Protein AF-A0A7J4J7S4-F1 (afdb_monomer_lite)

Sequence (146 aa):
MGLTRNLQYEAELFAASSRLQSVATGLNAIIVGQQIDVGEQEHFEWAGSLMGQMDWHSDHYHQKEHPELGVIATRLRPNFYGTLCRLRIPFNTTFSEGLYETLKSRGEKVKLGTEELIQAHQVVQSLATDTLTKLRYAHGRAQFIL

Radius of gyration: 15.45 Å; chains: 1; bounding box: 42×29×44 Å

Foldseek 3Di:
DPPVVVVVVLVVLLVLLVLLVLLLVQLVCVLVVHHRDPVNLVSLLVVLLLLLCLLPPEPSVPVVVDVVSNVVSVVLNVVLVVQCVVLVPDPDNQLSVQSSCCSNNSNPDRSDDSVSSVSSSSSSNSSSVVSVVVSVVVVVVVVVVD

pLDDT: mean 83.86, std 13.96, range [37.91, 96.94]

Secondary structure (DSSP, 8-state):
-HHHHHHHHHHHHHHHHHHHHHHHHHHHHHHTTPPPPHHHHHHHHHHHHHHHHH-TTSTTTT--S-GGGHHHHHHHHHHHHHHHHHHT----HHHHHHHHHHHHTTTSS--S-HHHHHHHHHHHHHHHHHHHHHHHHHHHHHHT--

Structure (mmCIF, N/CA/C/O backbone):
data_AF-A0A7J4J7S4-F1
#
_entry.id   AF-A0A7J4J7S4-F1
#
loop_
_atom_site.group_PDB
_atom_site.id
_atom_site.type_symbol
_atom_site.label_atom_id
_atom_site.label_alt_id
_atom_site.label_comp_id
_atom_site.label_asym_id
_atom_site.label_entity_id
_atom_site.label_seq_id
_atom_site.pdbx_PDB_ins_code
_atom_site.Cartn_x
_atom_site.Cartn_y
_atom_site.Cartn_z
_atom_site.occupancy
_atom_site.B_iso_or_equiv
_atom_site.auth_seq_id
_atom_site.auth_comp_id
_atom_site.auth_asym_id
_atom_site.auth_atom_id
_atom_site.pdbx_PDB_model_num
ATOM 1 N N . MET A 1 1 ? 15.715 -2.599 -29.442 1.00 46.59 1 MET A N 1
ATOM 2 C CA . MET A 1 1 ? 14.727 -3.202 -28.512 1.00 46.59 1 MET A CA 1
ATOM 3 C C . MET A 1 1 ? 15.021 -2.977 -27.017 1.00 46.59 1 MET A C 1
ATOM 5 O O . MET A 1 1 ? 14.132 -3.239 -26.219 1.00 46.59 1 MET A O 1
ATOM 9 N N . GLY A 1 2 ? 16.207 -2.499 -26.601 1.00 50.38 2 GLY A N 1
ATOM 10 C CA . GLY A 1 2 ? 16.527 -2.290 -25.173 1.00 50.38 2 GLY A CA 1
ATOM 11 C C . GLY A 1 2 ? 15.981 -0.996 -24.543 1.00 50.38 2 GLY A C 1
ATOM 12 O O . GLY A 1 2 ? 15.572 -1.012 -23.390 1.00 50.38 2 GLY A O 1
ATOM 13 N N . LEU A 1 3 ? 15.912 0.105 -25.300 1.00 52.97 3 LEU A N 1
ATOM 14 C CA . LEU A 1 3 ? 15.502 1.425 -24.786 1.00 52.97 3 LEU A CA 1
ATOM 15 C C . LEU A 1 3 ? 13.997 1.529 -24.484 1.00 52.97 3 LEU A C 1
ATOM 17 O O . LEU A 1 3 ? 13.611 2.062 -23.450 1.00 52.97 3 LEU A O 1
ATOM 21 N N . THR A 1 4 ? 13.142 0.964 -25.340 1.00 56.97 4 THR A N 1
ATOM 22 C CA . THR A 1 4 ? 11.679 0.986 -25.159 1.00 56.97 4 THR A CA 1
ATOM 23 C C . THR A 1 4 ? 11.224 0.186 -23.940 1.00 56.97 4 THR A C 1
ATOM 25 O O . THR A 1 4 ? 10.341 0.633 -23.215 1.00 56.97 4 THR A O 1
ATOM 28 N N . ARG A 1 5 ? 11.869 -0.955 -23.658 1.00 59.84 5 ARG A N 1
ATOM 29 C CA . ARG A 1 5 ? 11.601 -1.747 -22.444 1.00 59.84 5 ARG A CA 1
ATOM 30 C C . ARG A 1 5 ? 12.023 -1.026 -21.164 1.00 59.84 5 ARG A C 1
ATOM 32 O O . ARG A 1 5 ? 11.395 -1.238 -20.135 1.00 59.84 5 ARG A O 1
ATOM 39 N N . ASN A 1 6 ? 13.059 -0.187 -21.224 1.00 67.56 6 ASN A N 1
ATOM 40 C CA . ASN A 1 6 ? 13.509 0.578 -20.063 1.00 67.56 6 ASN A CA 1
ATOM 41 C C . ASN A 1 6 ? 12.553 1.744 -19.755 1.00 67.56 6 ASN A C 1
ATOM 43 O O . ASN A 1 6 ? 12.147 1.911 -18.614 1.00 67.56 6 ASN A O 1
ATOM 47 N N . LEU A 1 7 ? 12.098 2.471 -20.782 1.00 72.88 7 LEU A N 1
ATOM 48 C CA . LEU A 1 7 ? 11.129 3.566 -20.623 1.00 72.88 7 LEU A CA 1
ATOM 49 C C . LEU A 1 7 ? 9.763 3.088 -20.118 1.00 72.88 7 LEU A C 1
ATOM 51 O O . LEU A 1 7 ? 9.185 3.701 -19.224 1.00 72.88 7 LEU A O 1
ATOM 55 N N . GLN A 1 8 ? 9.251 1.982 -20.664 1.00 78.62 8 GLN A N 1
ATOM 56 C CA . GLN A 1 8 ? 7.987 1.402 -20.206 1.00 78.62 8 GLN A CA 1
ATOM 57 C C . GLN A 1 8 ? 8.072 0.977 -18.736 1.00 78.62 8 GLN A C 1
ATOM 59 O O . GLN A 1 8 ? 7.167 1.239 -17.950 1.00 78.62 8 GLN A O 1
ATOM 64 N N . TYR A 1 9 ? 9.202 0.393 -18.349 1.00 75.38 9 TYR A N 1
ATOM 65 C CA . TYR A 1 9 ? 9.462 0.006 -16.972 1.00 75.38 9 TYR A CA 1
ATOM 66 C C . TYR A 1 9 ? 9.562 1.206 -16.016 1.00 75.38 9 TYR A C 1
ATOM 68 O O . TYR A 1 9 ? 9.019 1.173 -14.910 1.00 75.38 9 TYR A O 1
ATOM 76 N N . GLU A 1 10 ? 10.247 2.271 -16.428 1.00 81.25 10 GLU A N 1
ATOM 77 C CA . GLU A 1 10 ? 10.344 3.491 -15.628 1.00 81.25 10 GLU A CA 1
ATOM 78 C C . GLU A 1 10 ? 8.966 4.130 -15.416 1.00 81.25 10 GLU A C 1
ATOM 80 O O . GLU A 1 10 ? 8.634 4.529 -14.297 1.00 81.25 10 GLU A O 1
ATOM 85 N N . ALA A 1 11 ? 8.132 4.138 -16.460 1.00 84.38 11 ALA A N 1
ATOM 86 C CA . ALA A 1 11 ? 6.751 4.598 -16.379 1.00 84.38 11 ALA A CA 1
ATOM 87 C C . ALA A 1 11 ? 5.906 3.748 -15.413 1.00 84.38 11 ALA A C 1
ATOM 89 O O . ALA A 1 11 ? 5.150 4.302 -14.617 1.00 84.38 11 ALA A O 1
ATOM 90 N N . GLU A 1 12 ? 6.061 2.420 -15.426 1.00 86.62 12 GLU A N 1
ATOM 91 C CA . GLU A 1 12 ? 5.349 1.509 -14.518 1.00 86.62 12 GLU A CA 1
ATOM 92 C C . GLU A 1 12 ? 5.721 1.735 -13.049 1.00 86.62 12 GLU A C 1
ATOM 94 O O . GLU A 1 12 ? 4.840 1.815 -12.193 1.00 86.62 12 GLU A O 1
ATOM 99 N N . LEU A 1 13 ? 7.013 1.876 -12.734 1.00 86.12 13 LEU A N 1
ATOM 100 C CA . LEU A 1 13 ? 7.442 2.183 -11.367 1.00 86.12 13 LEU A CA 1
ATOM 101 C C . LEU A 1 13 ? 6.991 3.576 -10.922 1.00 86.12 13 LEU A C 1
ATOM 103 O O . LEU A 1 13 ? 6.675 3.766 -9.746 1.00 86.12 13 LEU A O 1
ATOM 107 N N . PHE A 1 14 ? 6.970 4.548 -11.837 1.00 89.25 14 PHE A N 1
ATOM 108 C CA . PHE A 1 14 ? 6.522 5.898 -11.519 1.00 89.25 14 PHE A CA 1
ATOM 109 C C . PHE A 1 14 ? 5.032 5.875 -11.186 1.00 89.25 14 PHE A C 1
ATOM 111 O O . PHE A 1 14 ? 4.639 6.335 -10.116 1.00 89.25 14 PHE A O 1
ATOM 118 N N . ALA A 1 15 ? 4.229 5.228 -12.035 1.00 91.06 15 ALA A N 1
ATOM 119 C CA . ALA A 1 15 ? 2.808 5.020 -11.795 1.00 91.06 15 ALA A CA 1
ATOM 120 C C . ALA A 1 15 ? 2.553 4.263 -10.482 1.00 91.06 15 ALA A C 1
ATOM 122 O O . ALA A 1 15 ? 1.691 4.667 -9.703 1.00 91.06 15 ALA A O 1
ATOM 123 N N . ALA A 1 16 ? 3.326 3.210 -10.195 1.00 91.81 16 ALA A N 1
ATOM 124 C CA . ALA A 1 16 ? 3.2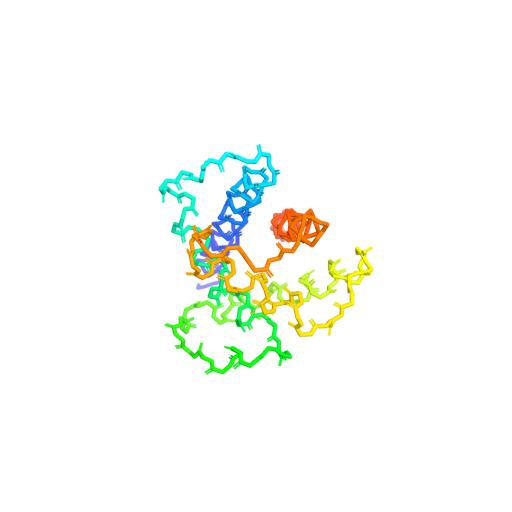25 2.471 -8.939 1.00 91.81 16 ALA A CA 1
ATOM 125 C C . ALA A 1 16 ? 3.511 3.366 -7.727 1.00 91.81 16 ALA A C 1
ATOM 127 O O . ALA A 1 16 ? 2.761 3.335 -6.754 1.00 91.81 16 ALA A O 1
ATOM 128 N N . SER A 1 17 ? 4.551 4.201 -7.788 1.00 93.81 17 SER A N 1
ATOM 129 C CA . SER A 1 17 ? 4.834 5.154 -6.716 1.00 93.81 17 SER A CA 1
ATOM 130 C C . SER A 1 17 ? 3.715 6.181 -6.540 1.00 93.81 17 SER A C 1
ATOM 132 O O . SER A 1 17 ? 3.274 6.397 -5.414 1.00 93.81 17 SER A O 1
ATOM 134 N N . SER A 1 18 ? 3.205 6.770 -7.626 1.00 94.50 18 SER A N 1
ATOM 135 C CA . SER A 1 18 ? 2.104 7.739 -7.556 1.00 94.50 18 SER A CA 1
ATOM 136 C C . SER A 1 18 ? 0.845 7.134 -6.933 1.00 94.50 18 SER A C 1
ATOM 138 O O . SER A 1 18 ? 0.226 7.763 -6.075 1.00 94.50 18 SER A O 1
ATOM 140 N N . ARG A 1 19 ? 0.496 5.894 -7.301 1.00 95.25 19 ARG A N 1
ATOM 141 C CA . ARG A 1 19 ? -0.631 5.167 -6.697 1.00 95.25 19 ARG A CA 1
ATOM 142 C C . ARG A 1 19 ? -0.399 4.907 -5.214 1.00 95.25 19 ARG A C 1
ATOM 144 O O . ARG A 1 19 ? -1.262 5.229 -4.410 1.00 95.25 19 ARG A O 1
ATOM 151 N N . LEU A 1 20 ? 0.776 4.402 -4.831 1.00 95.88 20 LEU A N 1
ATOM 152 C CA . LEU A 1 20 ? 1.120 4.183 -3.420 1.00 95.88 20 LEU A CA 1
ATOM 153 C C . LEU A 1 20 ? 1.101 5.490 -2.614 1.00 95.88 20 LEU A C 1
ATOM 155 O O . LEU A 1 20 ? 0.641 5.498 -1.478 1.00 95.88 20 LEU A O 1
ATOM 159 N N . GLN A 1 21 ? 1.536 6.609 -3.196 1.00 96.00 21 GLN A N 1
ATOM 160 C CA . GLN A 1 21 ? 1.465 7.916 -2.545 1.00 96.00 21 GLN A CA 1
ATOM 161 C C . GLN A 1 21 ? 0.014 8.356 -2.312 1.00 96.00 21 GLN A C 1
ATOM 163 O O . GLN A 1 21 ? -0.299 8.864 -1.239 1.00 96.00 21 GLN A O 1
ATOM 168 N N . SER A 1 22 ? -0.871 8.125 -3.285 1.00 96.06 22 SER A N 1
ATOM 169 C CA . SER A 1 22 ? -2.311 8.362 -3.135 1.00 96.06 22 SER A CA 1
ATOM 170 C C . SER A 1 22 ? -2.927 7.460 -2.060 1.00 96.06 22 SER A C 1
ATOM 172 O O . SER A 1 22 ? -3.692 7.943 -1.233 1.00 96.06 22 SER A O 1
ATOM 174 N N . VAL A 1 23 ? -2.522 6.188 -1.978 1.00 96.94 23 VAL A N 1
ATOM 175 C CA . VAL A 1 23 ? -2.954 5.295 -0.889 1.00 96.94 23 VAL A CA 1
ATOM 176 C C . VAL A 1 23 ? -2.469 5.788 0.471 1.00 96.94 23 VAL A C 1
ATOM 178 O O . VAL A 1 23 ? -3.233 5.777 1.431 1.00 96.94 23 VAL A O 1
ATOM 181 N N . ALA A 1 24 ? -1.226 6.263 0.576 1.00 96.75 24 ALA A N 1
ATOM 182 C CA . ALA A 1 24 ? -0.725 6.843 1.818 1.00 96.75 24 ALA A CA 1
ATOM 183 C C . ALA A 1 24 ? -1.564 8.059 2.253 1.00 96.75 24 ALA A C 1
ATOM 185 O O . ALA A 1 24 ? -1.873 8.181 3.439 1.00 96.75 24 ALA A O 1
ATOM 186 N N . THR A 1 25 ? -1.972 8.918 1.312 1.00 95.81 25 THR A N 1
ATOM 187 C CA . THR A 1 25 ? -2.889 10.038 1.580 1.00 95.81 25 THR A CA 1
ATOM 188 C C . THR A 1 25 ? -4.238 9.548 2.103 1.00 95.81 25 THR A C 1
ATOM 190 O O . THR A 1 25 ? -4.656 9.992 3.172 1.00 95.81 25 THR A O 1
ATOM 193 N N . GLY A 1 26 ? -4.869 8.579 1.434 1.00 96.00 26 GLY A N 1
ATOM 194 C CA . GLY A 1 26 ? -6.145 8.023 1.892 1.00 96.00 26 GLY A CA 1
ATOM 195 C C . GLY A 1 26 ? -6.038 7.307 3.245 1.00 96.00 26 GLY A C 1
ATOM 196 O O . GLY A 1 26 ? -6.922 7.442 4.084 1.00 96.00 26 GLY A O 1
ATOM 197 N N . LEU A 1 27 ? -4.930 6.610 3.534 1.00 96.19 27 LEU A N 1
ATOM 198 C CA . LEU A 1 27 ? -4.704 5.998 4.854 1.00 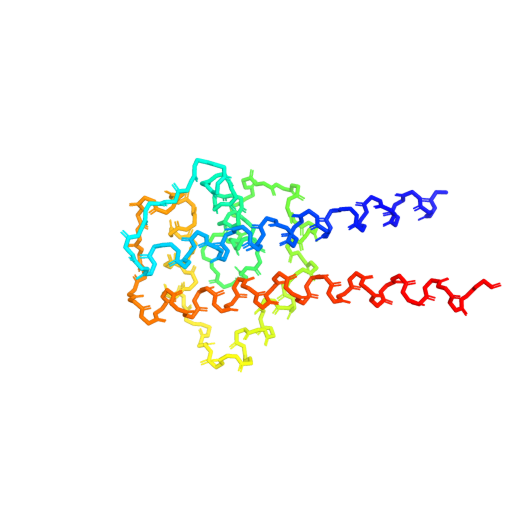96.19 27 LEU A CA 1
ATOM 199 C C . LEU A 1 27 ? -4.615 7.074 5.939 1.00 96.19 27 LEU A C 1
ATOM 201 O O . LEU A 1 27 ? -5.181 6.911 7.017 1.00 96.19 27 LEU A O 1
ATOM 205 N N . ASN A 1 28 ? -3.956 8.197 5.645 1.00 96.38 28 ASN A N 1
ATOM 206 C CA . ASN A 1 28 ? -3.931 9.339 6.551 1.00 96.38 28 ASN A CA 1
ATOM 207 C C . ASN A 1 28 ? -5.328 9.948 6.745 1.00 96.38 28 ASN A C 1
ATOM 209 O O . ASN A 1 28 ? -5.668 10.294 7.873 1.00 96.38 28 ASN A O 1
ATOM 213 N N . ALA A 1 29 ? -6.151 10.019 5.692 1.00 95.25 29 ALA A N 1
ATOM 214 C CA . ALA A 1 29 ? -7.546 10.451 5.794 1.00 95.25 29 ALA A CA 1
ATOM 215 C C . ALA A 1 29 ? -8.343 9.556 6.761 1.00 95.25 29 ALA A C 1
ATOM 217 O O . ALA A 1 29 ? -8.978 10.077 7.678 1.00 95.25 29 ALA A O 1
ATOM 218 N N . ILE A 1 30 ? -8.223 8.225 6.648 1.00 94.88 30 ILE A N 1
ATOM 219 C CA . ILE A 1 30 ? -8.844 7.275 7.592 1.00 94.88 30 ILE A CA 1
ATOM 220 C C . ILE A 1 30 ? -8.380 7.548 9.030 1.00 94.88 30 ILE A C 1
ATOM 222 O O . ILE A 1 30 ? -9.211 7.625 9.933 1.00 94.88 30 ILE A O 1
ATOM 226 N N . ILE A 1 31 ? -7.068 7.719 9.251 1.00 95.62 31 ILE A N 1
ATOM 227 C CA . ILE A 1 31 ? -6.489 7.963 10.587 1.00 95.62 31 ILE A CA 1
ATOM 228 C C . ILE A 1 31 ? -7.112 9.199 11.247 1.00 95.62 31 ILE A C 1
ATOM 230 O O . ILE A 1 31 ? -7.387 9.181 12.447 1.00 95.62 31 ILE A O 1
ATOM 234 N N . VAL A 1 32 ? -7.360 10.262 10.476 1.00 95.69 32 VAL A N 1
ATOM 235 C CA . VAL A 1 32 ? -7.956 11.509 10.986 1.00 95.69 32 VAL A CA 1
ATOM 236 C C . VAL A 1 32 ? -9.491 11.532 10.924 1.00 95.69 32 VAL A C 1
ATOM 238 O O . VAL A 1 32 ? -10.096 12.571 11.188 1.00 95.69 32 VAL A O 1
ATOM 241 N N . GLY A 1 33 ? -10.136 10.408 10.594 1.00 93.00 33 GLY A N 1
ATOM 242 C CA . GLY A 1 33 ? -11.596 10.275 10.558 1.00 93.00 33 GLY A CA 1
ATOM 243 C C . GLY A 1 33 ? -12.272 10.920 9.343 1.00 93.00 33 GLY A C 1
ATOM 244 O O . GLY A 1 33 ? -13.455 11.254 9.404 1.00 93.00 33 GLY A O 1
ATOM 245 N N . GLN A 1 34 ? -11.534 11.123 8.253 1.00 93.81 34 GLN A N 1
ATOM 246 C CA . GLN A 1 34 ? -12.047 11.639 6.985 1.00 93.81 34 GLN A CA 1
ATOM 247 C C . GLN A 1 34 ? -12.429 10.505 6.029 1.00 93.81 34 GLN A C 1
ATOM 249 O O . GLN A 1 34 ? -11.931 9.384 6.121 1.00 93.81 34 GLN A O 1
ATOM 254 N N . GLN A 1 35 ? -13.326 10.816 5.092 1.00 89.00 35 GLN A N 1
ATOM 255 C CA . GLN A 1 35 ? -13.639 9.914 3.989 1.00 89.00 35 GLN A CA 1
ATOM 256 C C . GLN A 1 35 ? -12.542 9.963 2.926 1.00 89.00 35 GLN A C 1
ATOM 258 O O . GLN A 1 35 ? -11.946 11.008 2.674 1.00 89.00 35 GLN A O 1
ATOM 263 N N . ILE A 1 36 ? -12.317 8.809 2.313 1.00 89.88 36 ILE A N 1
ATOM 264 C CA . ILE A 1 36 ? -11.388 8.611 1.204 1.00 89.88 36 ILE A CA 1
ATOM 265 C C . ILE A 1 36 ? -12.075 9.061 -0.086 1.00 89.88 36 ILE A C 1
ATOM 267 O O . ILE A 1 36 ? -13.269 8.797 -0.267 1.00 89.88 36 ILE A O 1
ATOM 271 N N . ASP A 1 37 ? -11.338 9.713 -0.982 1.00 86.88 37 ASP A N 1
ATOM 272 C CA . ASP A 1 37 ? -11.880 10.106 -2.283 1.00 86.88 37 ASP A CA 1
ATOM 273 C C . ASP A 1 37 ? -12.111 8.889 -3.200 1.00 86.88 37 ASP A C 1
ATOM 275 O O . ASP A 1 37 ? -11.419 7.874 -3.113 1.00 86.88 37 ASP A O 1
ATOM 279 N N . VAL A 1 38 ? -13.063 8.989 -4.132 1.00 85.88 38 VAL A N 1
ATOM 280 C CA . VAL A 1 38 ? -13.388 7.896 -5.068 1.00 85.88 38 VAL A CA 1
ATOM 281 C C . VAL A 1 38 ? -12.171 7.505 -5.915 1.00 85.88 38 VAL A C 1
ATOM 283 O O . VAL A 1 38 ? -11.949 6.319 -6.155 1.00 85.88 38 VAL A O 1
ATOM 286 N N . GLY A 1 39 ? -11.335 8.469 -6.321 1.00 81.81 39 GLY A N 1
ATOM 287 C CA . GLY A 1 39 ? -10.100 8.166 -7.050 1.00 81.81 39 GLY A CA 1
ATOM 288 C C . GLY A 1 39 ? -9.065 7.416 -6.202 1.00 81.81 39 GLY A C 1
ATOM 289 O O . GLY A 1 39 ? -8.304 6.597 -6.715 1.00 81.81 39 GLY A O 1
ATOM 290 N N . GLU A 1 40 ? -9.051 7.644 -4.889 1.00 88.50 40 GLU A N 1
ATOM 291 C CA . GLU A 1 40 ? -8.167 6.941 -3.957 1.00 88.50 40 GLU A CA 1
ATOM 292 C C . GLU A 1 40 ? -8.648 5.507 -3.697 1.00 88.50 40 GLU A C 1
ATOM 294 O O . GLU A 1 40 ? -7.821 4.610 -3.539 1.00 88.50 40 GLU A O 1
ATOM 299 N N . GLN A 1 41 ? -9.959 5.252 -3.731 1.00 92.75 41 GLN A N 1
ATOM 300 C CA . GLN A 1 41 ? -10.533 3.911 -3.555 1.00 92.75 41 GLN A CA 1
ATOM 301 C C . GLN A 1 41 ? -10.017 2.899 -4.588 1.00 92.75 41 GLN A C 1
ATOM 303 O O . GLN A 1 41 ? -9.679 1.766 -4.236 1.00 92.75 41 GLN A O 1
ATOM 308 N N . GLU A 1 42 ? -9.896 3.300 -5.854 1.00 93.38 42 GLU A N 1
ATOM 309 C CA . GLU A 1 42 ? -9.320 2.441 -6.900 1.00 93.38 42 GLU A CA 1
ATOM 310 C C . GLU A 1 42 ? -7.834 2.155 -6.643 1.00 93.38 42 GLU A C 1
ATOM 312 O O . GLU A 1 42 ? -7.353 1.035 -6.840 1.00 93.38 42 GLU A O 1
ATOM 317 N N . HIS A 1 43 ? -7.093 3.153 -6.153 1.00 95.12 43 HIS A N 1
ATOM 318 C CA . HIS A 1 43 ? -5.694 2.977 -5.772 1.00 95.12 43 HIS A CA 1
ATOM 319 C C . HIS A 1 43 ? -5.538 2.058 -4.557 1.00 95.12 43 HIS A C 1
ATOM 321 O O . HIS A 1 43 ? -4.576 1.289 -4.509 1.00 95.12 43 HIS A O 1
ATOM 327 N N . PHE A 1 44 ? -6.481 2.098 -3.615 1.00 95.88 44 PHE A N 1
ATOM 328 C CA . PHE A 1 44 ? -6.545 1.187 -2.475 1.00 95.88 44 PHE A CA 1
ATOM 329 C C . PHE A 1 44 ? -6.713 -0.257 -2.935 1.00 95.88 44 PHE A C 1
ATOM 331 O O . PHE A 1 44 ? -5.879 -1.097 -2.602 1.00 95.88 44 PHE A O 1
ATOM 338 N N . GLU A 1 45 ? -7.727 -0.541 -3.754 1.00 94.38 45 GLU A N 1
ATOM 339 C CA . GLU A 1 45 ? -7.958 -1.899 -4.253 1.00 94.38 45 GLU A CA 1
ATOM 340 C C . GLU A 1 45 ? -6.740 -2.420 -5.025 1.00 94.38 45 GLU A C 1
ATOM 342 O O . GLU A 1 45 ? -6.269 -3.536 -4.786 1.00 94.38 45 GLU A O 1
ATOM 347 N N . TRP A 1 46 ? -6.169 -1.576 -5.892 1.00 93.88 46 TRP A N 1
ATOM 348 C CA . TRP A 1 46 ? -4.941 -1.889 -6.617 1.00 93.88 46 TRP A CA 1
ATOM 349 C C . TRP A 1 46 ? -3.767 -2.195 -5.675 1.00 93.88 46 TRP A C 1
ATOM 351 O O . TRP A 1 46 ? -3.040 -3.168 -5.892 1.00 93.88 46 TRP A O 1
ATOM 361 N N . ALA A 1 47 ? -3.573 -1.396 -4.621 1.00 94.19 47 ALA A N 1
ATOM 362 C CA . ALA A 1 47 ? -2.500 -1.607 -3.654 1.00 94.19 47 ALA A CA 1
ATOM 363 C C . ALA A 1 47 ? -2.720 -2.876 -2.825 1.00 94.19 47 ALA A C 1
ATOM 365 O O . ALA A 1 47 ? -1.753 -3.589 -2.569 1.00 94.19 47 ALA A O 1
ATOM 366 N N . GLY A 1 48 ? -3.966 -3.206 -2.479 1.00 93.12 48 GLY A N 1
ATOM 367 C CA . GLY A 1 48 ? -4.317 -4.473 -1.836 1.00 93.12 48 GLY A CA 1
ATOM 368 C C . GLY A 1 48 ? -3.928 -5.666 -2.709 1.00 93.12 48 GLY A C 1
ATOM 369 O O . GLY A 1 48 ? -3.201 -6.553 -2.261 1.00 93.12 48 GLY A O 1
ATOM 370 N N . SER A 1 49 ? -4.295 -5.638 -3.995 1.00 92.25 49 SER A N 1
ATOM 371 C CA . SER A 1 49 ? -3.879 -6.652 -4.976 1.00 92.25 49 SER A CA 1
ATOM 372 C C . SER A 1 49 ? -2.355 -6.756 -5.109 1.00 92.25 49 SER A C 1
ATOM 374 O O . SER A 1 49 ? -1.805 -7.858 -5.175 1.00 92.25 49 SER A O 1
ATOM 376 N N . LEU A 1 50 ? -1.651 -5.619 -5.133 1.00 92.00 50 LEU A N 1
ATOM 377 C CA . LEU A 1 50 ? -0.190 -5.590 -5.182 1.00 92.00 50 LEU A CA 1
ATOM 378 C C . LEU A 1 50 ? 0.427 -6.197 -3.913 1.00 92.00 50 LEU A C 1
ATOM 380 O O . LEU A 1 50 ? 1.374 -6.976 -4.013 1.00 92.00 50 LEU A O 1
ATOM 384 N N . MET A 1 51 ? -0.094 -5.856 -2.731 1.00 89.69 51 MET A N 1
ATOM 385 C CA . MET A 1 51 ? 0.397 -6.355 -1.444 1.00 89.69 51 MET A CA 1
ATOM 386 C C . MET A 1 51 ? 0.213 -7.856 -1.301 1.00 89.69 51 MET A C 1
ATOM 388 O O . MET A 1 51 ? 1.180 -8.524 -0.939 1.00 89.69 51 MET A O 1
ATOM 392 N N . GLY A 1 52 ? -0.949 -8.389 -1.694 1.00 88.19 52 GLY A N 1
ATOM 393 C CA . GLY A 1 52 ? -1.176 -9.835 -1.731 1.00 88.19 52 GLY A CA 1
ATOM 394 C C . GLY A 1 52 ? -0.096 -10.561 -2.538 1.00 88.19 52 GLY A C 1
ATOM 395 O O . GLY A 1 52 ? 0.414 -11.584 -2.108 1.00 88.19 52 GLY A O 1
ATOM 396 N N . GLN A 1 53 ? 0.366 -9.986 -3.655 1.00 88.31 53 GLN A N 1
ATOM 397 C CA . GLN A 1 53 ? 1.441 -10.577 -4.469 1.00 88.31 53 GLN A CA 1
ATOM 398 C C . GLN A 1 53 ? 2.868 -10.290 -3.971 1.00 88.31 53 GLN A C 1
ATOM 400 O O . GLN A 1 53 ? 3.821 -10.989 -4.345 1.00 88.31 53 GLN A O 1
ATOM 405 N N . MET A 1 54 ? 3.067 -9.236 -3.181 1.00 88.75 54 MET A N 1
ATOM 406 C CA . MET A 1 54 ? 4.371 -8.932 -2.591 1.00 88.75 54 MET A CA 1
ATOM 407 C C . MET A 1 54 ? 4.646 -9.809 -1.376 1.00 88.75 54 MET A C 1
ATOM 409 O O . MET A 1 54 ? 5.771 -10.303 -1.265 1.00 88.75 54 MET A O 1
ATOM 413 N N . ASP A 1 55 ? 3.649 -10.010 -0.511 1.00 86.06 55 ASP A N 1
ATOM 414 C CA . ASP A 1 55 ? 3.809 -10.754 0.731 1.00 86.06 55 ASP A CA 1
ATOM 415 C C . ASP A 1 55 ? 3.697 -12.267 0.516 1.00 86.06 55 ASP A C 1
ATOM 417 O O . ASP A 1 55 ? 2.608 -12.838 0.475 1.00 86.06 55 ASP A O 1
ATOM 421 N N . TRP A 1 56 ? 4.857 -12.919 0.424 1.00 78.50 56 TRP A N 1
ATOM 422 C CA . TRP A 1 56 ? 5.006 -14.369 0.296 1.00 78.50 56 TRP A CA 1
ATOM 423 C C . TRP A 1 56 ? 4.445 -15.174 1.459 1.00 78.50 56 TRP A C 1
ATOM 425 O O . TRP A 1 56 ? 4.212 -16.370 1.294 1.00 78.50 56 TRP A O 1
ATOM 435 N N . HIS A 1 57 ? 4.278 -14.545 2.619 1.00 75.94 57 HIS A N 1
ATOM 436 C CA . HIS A 1 57 ? 3.758 -15.203 3.809 1.00 75.94 57 HIS A CA 1
ATOM 437 C C . HIS A 1 57 ? 2.246 -15.043 3.951 1.00 75.94 57 HIS A C 1
ATOM 439 O O . HIS A 1 57 ? 1.669 -15.657 4.842 1.00 75.94 57 HIS A O 1
ATOM 445 N N . SER A 1 58 ? 1.612 -14.249 3.084 1.00 74.12 58 SER A N 1
ATOM 446 C CA . SER A 1 58 ? 0.162 -14.102 3.089 1.00 74.12 58 SER A CA 1
ATOM 447 C C . SER A 1 58 ? -0.516 -15.282 2.393 1.00 74.12 58 SER A C 1
ATOM 449 O O . SER A 1 58 ? -0.056 -15.762 1.350 1.00 74.12 58 SER A O 1
ATOM 451 N N . ASP A 1 59 ? -1.687 -15.666 2.898 1.00 77.00 59 ASP A N 1
ATOM 452 C CA . ASP A 1 59 ? -2.581 -16.625 2.234 1.00 77.00 59 ASP A CA 1
ATOM 453 C C . ASP A 1 59 ? -3.064 -16.123 0.854 1.00 77.00 59 ASP A C 1
ATOM 455 O O . ASP A 1 59 ? -3.565 -16.885 0.021 1.00 77.00 59 ASP A O 1
ATOM 459 N N . HIS A 1 60 ? -2.863 -14.833 0.572 1.00 77.56 60 HIS A N 1
ATOM 460 C CA . HIS A 1 60 ? -3.261 -14.159 -0.659 1.00 77.56 60 HIS A CA 1
ATOM 461 C C . HIS A 1 60 ? -2.205 -14.234 -1.774 1.00 77.56 60 HIS A C 1
ATOM 463 O O . HIS A 1 60 ? -2.525 -13.943 -2.927 1.00 77.56 60 HIS A O 1
ATOM 469 N N . TYR A 1 61 ? -0.976 -14.690 -1.498 1.00 65.94 61 TYR A N 1
ATOM 470 C CA . TYR A 1 61 ? 0.115 -14.720 -2.487 1.00 65.94 61 TYR A CA 1
ATOM 471 C C . TYR A 1 61 ? -0.197 -15.522 -3.755 1.00 65.94 61 TYR A C 1
ATOM 473 O O . TYR A 1 61 ? 0.247 -15.186 -4.857 1.00 65.94 61 TYR A O 1
ATOM 481 N N . HIS A 1 62 ? -0.987 -16.585 -3.624 1.00 66.25 62 HIS A N 1
ATOM 482 C CA . HIS A 1 62 ? -1.344 -17.456 -4.743 1.00 66.25 62 HIS A CA 1
ATOM 483 C C . HIS A 1 62 ? -2.603 -17.013 -5.496 1.00 66.25 62 HIS A C 1
ATOM 485 O O . HIS A 1 62 ? -2.943 -17.616 -6.520 1.00 66.25 62 HIS A O 1
ATOM 491 N N . GLN A 1 63 ? -3.274 -15.954 -5.035 1.00 65.50 63 GLN A N 1
ATOM 492 C CA . GLN A 1 63 ? -4.447 -15.390 -5.689 1.00 65.50 63 GLN A CA 1
ATOM 493 C C . GLN A 1 63 ? -3.968 -14.597 -6.913 1.00 65.50 63 GLN A C 1
ATOM 495 O O . GLN A 1 63 ? -3.647 -13.413 -6.851 1.00 65.50 63 GLN A O 1
ATOM 500 N N . LYS A 1 64 ? -3.848 -15.283 -8.057 1.00 61.53 64 LYS A N 1
ATOM 501 C CA . LYS A 1 64 ? -3.434 -14.712 -9.355 1.00 61.53 64 LYS A CA 1
ATOM 502 C C . LYS A 1 64 ? -4.502 -13.781 -9.958 1.00 61.53 64 LYS A C 1
ATOM 504 O O . LYS A 1 64 ? -4.737 -13.837 -11.160 1.00 61.53 64 LYS A O 1
ATOM 509 N N . GLU A 1 65 ? -5.168 -12.960 -9.150 1.00 65.44 65 GLU A N 1
ATOM 510 C CA . GLU A 1 65 ? -6.244 -12.067 -9.603 1.00 65.44 65 GLU A CA 1
ATOM 511 C C . GLU A 1 65 ? -5.738 -11.027 -10.609 1.00 65.44 65 GLU A C 1
ATOM 513 O O . GLU A 1 65 ? -6.468 -10.642 -11.515 1.00 65.44 65 GLU A O 1
ATOM 518 N N . HIS A 1 66 ? -4.465 -10.637 -10.493 1.00 72.38 66 HIS A N 1
ATOM 519 C CA . HIS A 1 66 ? -3.842 -9.607 -11.321 1.00 72.38 66 HIS A CA 1
ATOM 520 C C . HIS A 1 66 ? -2.439 -10.027 -11.785 1.00 72.38 66 HIS A C 1
ATOM 522 O O . HIS A 1 66 ? -1.440 -9.534 -11.249 1.00 72.38 66 HIS A O 1
ATOM 528 N N . PRO A 1 67 ? -2.310 -10.976 -12.730 1.00 71.38 67 PRO A N 1
ATOM 529 C CA . PRO A 1 67 ? -1.009 -11.474 -13.185 1.00 71.38 67 PRO A CA 1
ATOM 530 C C . PRO A 1 67 ? -0.082 -10.365 -13.714 1.00 71.38 67 PRO A C 1
ATOM 532 O O . PRO A 1 67 ? 1.140 -10.491 -13.626 1.00 71.38 67 PRO A O 1
ATOM 535 N N . GLU A 1 68 ? -0.644 -9.257 -14.200 1.00 79.31 68 GLU A N 1
ATOM 536 C CA . GLU A 1 68 ? 0.072 -8.054 -14.622 1.00 79.31 68 GLU A CA 1
ATOM 537 C C . GLU A 1 68 ? 0.864 -7.381 -13.489 1.00 79.31 68 GLU A C 1
ATOM 539 O O . GLU A 1 68 ? 1.906 -6.776 -13.741 1.00 79.31 68 GLU A O 1
ATOM 544 N N . LEU A 1 69 ? 0.437 -7.532 -12.229 1.00 84.75 69 LEU A N 1
ATOM 545 C CA . LEU A 1 69 ? 1.149 -6.970 -11.078 1.00 84.75 69 LEU A CA 1
ATOM 546 C C . LEU A 1 69 ? 2.365 -7.801 -10.675 1.00 84.75 69 LEU A C 1
ATOM 548 O O . LEU A 1 69 ? 3.233 -7.281 -9.977 1.00 84.75 69 LEU A O 1
ATOM 552 N N . GLY A 1 70 ? 2.495 -9.044 -11.148 1.00 83.94 70 GLY A N 1
ATOM 553 C CA . GLY A 1 70 ? 3.545 -9.962 -10.699 1.00 83.94 70 GLY A CA 1
ATOM 554 C C . GLY A 1 70 ? 4.962 -9.434 -10.941 1.00 83.94 70 GLY A C 1
ATOM 555 O O . GLY A 1 70 ? 5.860 -9.625 -10.111 1.00 83.94 70 GLY A O 1
ATOM 556 N N . VAL A 1 71 ? 5.167 -8.708 -12.047 1.00 83.31 71 VAL A N 1
ATOM 557 C CA . VAL A 1 71 ? 6.456 -8.074 -12.368 1.00 83.31 71 VAL A CA 1
ATOM 558 C C . VAL A 1 71 ? 6.763 -6.932 -11.399 1.00 83.31 71 VAL A C 1
ATOM 560 O O . VAL A 1 71 ? 7.877 -6.861 -10.875 1.00 83.31 71 VAL A O 1
ATOM 563 N N . ILE A 1 72 ? 5.787 -6.062 -11.128 1.00 86.06 72 ILE A N 1
ATOM 564 C CA . ILE A 1 72 ? 5.942 -4.931 -10.202 1.00 86.06 72 ILE A CA 1
ATOM 565 C C . ILE A 1 72 ? 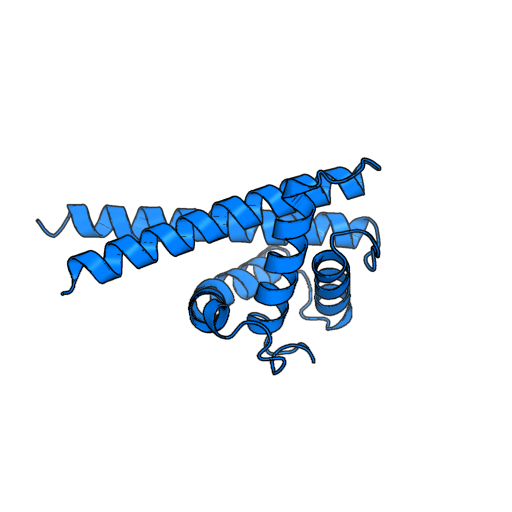6.127 -5.454 -8.771 1.00 86.06 72 ILE A C 1
ATOM 567 O O . ILE A 1 72 ? 7.091 -5.076 -8.103 1.00 86.06 72 ILE A O 1
ATOM 571 N N . ALA A 1 73 ? 5.289 -6.397 -8.334 1.00 88.88 73 ALA A N 1
ATOM 572 C CA . ALA A 1 73 ? 5.353 -7.027 -7.019 1.00 88.88 73 ALA A CA 1
ATOM 573 C C . ALA A 1 73 ? 6.731 -7.645 -6.755 1.00 88.88 73 ALA A C 1
ATOM 575 O O . ALA A 1 73 ? 7.357 -7.362 -5.737 1.00 88.88 73 ALA A O 1
ATOM 576 N N . THR A 1 74 ? 7.270 -8.411 -7.708 1.00 86.38 74 THR A N 1
ATOM 577 C CA . THR A 1 74 ? 8.600 -9.033 -7.574 1.00 86.38 74 THR A CA 1
ATOM 578 C C . THR A 1 74 ? 9.713 -8.002 -7.363 1.00 86.38 74 THR A C 1
ATOM 580 O O . THR A 1 74 ? 10.663 -8.252 -6.622 1.00 86.38 74 THR A O 1
ATOM 583 N N . ARG A 1 75 ? 9.604 -6.823 -7.981 1.00 84.00 75 ARG A N 1
ATOM 584 C CA . ARG A 1 75 ? 10.624 -5.764 -7.896 1.00 84.00 75 ARG A CA 1
ATOM 585 C C . ARG A 1 75 ? 10.498 -4.897 -6.648 1.00 84.00 75 ARG A C 1
ATOM 587 O O . ARG A 1 75 ? 11.510 -4.393 -6.145 1.00 84.00 75 ARG A O 1
ATOM 594 N N . LEU A 1 76 ? 9.271 -4.701 -6.174 1.00 88.88 76 LEU A N 1
ATOM 595 C CA . LEU A 1 76 ? 8.977 -3.918 -4.979 1.00 88.88 76 LEU A CA 1
ATOM 596 C C . LEU A 1 76 ? 9.112 -4.739 -3.695 1.00 88.88 76 LEU A C 1
ATOM 598 O O . LEU A 1 76 ? 9.455 -4.170 -2.663 1.00 88.88 76 LEU A O 1
ATOM 602 N N . ARG A 1 77 ? 8.977 -6.068 -3.767 1.00 90.31 77 ARG A N 1
ATOM 603 C CA . ARG A 1 77 ? 9.076 -6.984 -2.622 1.00 90.31 77 ARG A CA 1
ATOM 604 C C . ARG A 1 77 ? 10.305 -6.756 -1.724 1.00 90.31 77 ARG A C 1
ATOM 606 O O . ARG A 1 77 ? 10.115 -6.648 -0.515 1.00 90.31 77 ARG A O 1
ATOM 613 N N . PRO A 1 78 ? 11.545 -6.602 -2.236 1.00 89.12 78 PRO A N 1
ATOM 614 C CA . PRO A 1 78 ? 12.688 -6.322 -1.365 1.00 89.12 78 PRO A CA 1
ATOM 615 C C . PRO A 1 78 ? 12.562 -4.996 -0.601 1.00 89.12 78 PRO A C 1
ATOM 617 O O . PRO A 1 78 ? 13.001 -4.908 0.541 1.00 89.12 78 PRO A O 1
ATOM 620 N N . ASN A 1 79 ? 11.945 -3.973 -1.208 1.00 89.50 79 ASN A N 1
ATOM 621 C CA . ASN A 1 79 ? 11.695 -2.700 -0.527 1.00 89.50 79 ASN A CA 1
ATOM 622 C C . ASN A 1 79 ? 10.589 -2.849 0.512 1.00 89.50 79 ASN A C 1
ATOM 624 O O . ASN A 1 79 ? 10.710 -2.290 1.591 1.00 89.50 79 ASN A O 1
ATOM 628 N N . PHE A 1 80 ? 9.541 -3.613 0.208 1.00 90.12 80 PHE A N 1
ATOM 629 C CA . PHE A 1 80 ? 8.462 -3.888 1.148 1.00 90.12 80 PHE A CA 1
ATOM 630 C C . PHE A 1 80 ? 8.999 -4.537 2.434 1.00 90.12 80 PHE A C 1
ATOM 632 O O . PHE A 1 80 ? 8.881 -3.950 3.508 1.00 90.12 80 PHE A O 1
ATOM 639 N N . TYR A 1 81 ? 9.711 -5.664 2.324 1.00 89.88 81 TYR A N 1
ATOM 640 C CA . TYR A 1 81 ? 10.322 -6.321 3.487 1.00 89.88 81 TYR A CA 1
ATOM 641 C C . TYR A 1 81 ? 11.409 -5.461 4.153 1.00 89.88 81 TYR A C 1
ATOM 643 O O . TYR A 1 81 ? 11.493 -5.406 5.379 1.00 89.88 81 TYR A O 1
ATOM 651 N N . GLY A 1 82 ? 12.214 -4.738 3.367 1.00 90.00 82 GLY A N 1
ATOM 652 C CA . GLY A 1 82 ? 13.210 -3.804 3.898 1.00 90.00 82 GLY A CA 1
ATOM 653 C C . GLY A 1 82 ? 12.590 -2.660 4.708 1.00 90.00 82 GLY A C 1
ATOM 654 O O . GLY A 1 82 ? 13.149 -2.250 5.726 1.00 90.00 82 GLY A O 1
ATOM 655 N N . THR A 1 83 ? 11.427 -2.163 4.294 1.00 89.94 83 THR A N 1
ATOM 656 C CA . THR A 1 83 ? 10.652 -1.148 5.016 1.00 89.94 83 THR A CA 1
ATOM 657 C C . THR A 1 83 ? 10.077 -1.706 6.309 1.00 89.94 83 THR A C 1
ATOM 659 O O . THR A 1 83 ? 10.268 -1.079 7.348 1.00 89.94 83 THR A O 1
ATOM 662 N N . LEU A 1 84 ? 9.467 -2.896 6.284 1.00 90.12 84 LEU A N 1
ATOM 663 C CA . LEU A 1 84 ? 8.971 -3.555 7.500 1.00 90.12 84 LEU A CA 1
ATOM 664 C C . LEU A 1 84 ? 10.092 -3.735 8.539 1.00 90.12 84 LEU A C 1
ATOM 666 O O . LEU A 1 84 ? 9.941 -3.308 9.683 1.00 90.12 84 LEU A O 1
ATOM 670 N N . CYS A 1 85 ? 11.263 -4.235 8.120 1.00 90.44 85 CYS A N 1
ATOM 671 C CA . CYS A 1 85 ? 12.454 -4.328 8.973 1.00 90.44 85 CYS A CA 1
ATOM 672 C C . CYS A 1 85 ? 12.860 -2.976 9.576 1.00 90.44 85 CYS A C 1
ATOM 674 O O . CYS A 1 85 ? 13.126 -2.876 10.774 1.00 90.44 85 CYS A O 1
ATOM 676 N N . ARG A 1 86 ? 12.932 -1.927 8.746 1.00 90.81 86 ARG A N 1
ATOM 677 C CA . ARG A 1 86 ? 13.375 -0.582 9.154 1.00 90.81 86 ARG A CA 1
ATOM 678 C C . ARG A 1 86 ? 12.427 0.045 10.172 1.00 90.81 86 ARG A C 1
ATOM 680 O O . ARG A 1 86 ? 12.886 0.682 11.116 1.00 90.81 86 ARG A O 1
ATOM 687 N N . LEU A 1 87 ? 11.129 -0.171 9.983 1.00 87.62 87 LEU A N 1
ATOM 688 C CA . LEU A 1 87 ? 10.070 0.293 10.876 1.00 87.62 87 LEU A CA 1
ATOM 689 C C . LEU A 1 87 ? 9.861 -0.633 12.082 1.00 87.62 87 LEU A C 1
ATOM 691 O O . LEU A 1 87 ? 9.057 -0.318 12.951 1.00 87.62 87 LEU A O 1
ATOM 695 N N . ARG A 1 88 ? 10.608 -1.745 12.166 1.00 89.62 88 ARG A N 1
ATOM 696 C CA . ARG A 1 88 ? 10.482 -2.774 13.212 1.00 89.62 88 ARG A CA 1
ATOM 697 C C . ARG A 1 88 ? 9.067 -3.347 13.312 1.00 89.62 88 ARG A C 1
ATOM 699 O O . ARG A 1 88 ? 8.635 -3.748 14.390 1.00 89.62 88 ARG A O 1
ATOM 706 N N . ILE A 1 89 ? 8.365 -3.395 12.185 1.00 87.00 89 ILE A N 1
ATOM 707 C CA . ILE A 1 89 ? 7.054 -4.024 12.091 1.00 87.00 89 ILE A CA 1
ATOM 708 C C . ILE A 1 89 ? 7.307 -5.526 11.941 1.00 87.00 89 ILE A C 1
ATOM 710 O O . ILE A 1 89 ? 8.026 -5.927 11.018 1.00 87.00 89 ILE A O 1
ATOM 714 N N . PRO A 1 90 ? 6.797 -6.362 12.859 1.00 78.19 90 PRO A N 1
ATOM 715 C CA . PRO A 1 90 ? 6.971 -7.797 12.751 1.00 78.19 90 PRO A CA 1
ATOM 716 C C . PRO A 1 90 ? 6.304 -8.300 11.472 1.00 78.19 90 PRO A C 1
ATOM 718 O O . PRO A 1 90 ? 5.251 -7.807 11.075 1.00 78.19 90 PRO A O 1
ATOM 721 N N . PHE A 1 91 ? 6.881 -9.336 10.870 1.00 70.00 91 PHE A N 1
ATOM 722 C CA . PHE A 1 91 ? 6.247 -10.105 9.797 1.00 70.00 91 PHE A CA 1
ATOM 723 C C . PHE A 1 91 ? 5.111 -10.972 10.363 1.00 70.00 91 PHE A C 1
ATOM 725 O O . PHE A 1 91 ? 5.108 -12.189 10.194 1.00 70.00 91 PHE A O 1
ATOM 732 N N . ASN A 1 92 ? 4.213 -10.374 11.150 1.00 68.31 92 ASN A N 1
ATOM 733 C CA . ASN A 1 92 ? 3.022 -11.062 11.609 1.00 68.31 92 ASN A CA 1
ATOM 734 C C . ASN A 1 92 ? 2.036 -11.132 10.431 1.00 68.31 92 ASN A C 1
ATOM 736 O O . ASN A 1 92 ? 1.976 -10.240 9.584 1.00 68.31 92 ASN A O 1
ATOM 740 N N . THR A 1 93 ? 1.279 -12.218 10.357 1.00 67.19 93 THR A N 1
ATOM 741 C CA . THR A 1 93 ? 0.245 -12.358 9.332 1.00 67.19 93 THR A CA 1
ATOM 742 C C . THR A 1 93 ? -0.881 -11.355 9.569 1.00 67.19 93 THR A C 1
ATOM 744 O O . THR A 1 93 ? -1.392 -10.787 8.618 1.00 67.19 93 THR A O 1
ATOM 747 N N . THR A 1 94 ? -1.185 -11.020 10.827 1.00 84.31 94 THR A N 1
ATOM 748 C CA . THR A 1 94 ? -2.316 -10.155 11.200 1.00 84.31 94 THR A CA 1
ATOM 749 C C . THR A 1 94 ? -2.228 -8.720 10.665 1.00 84.31 94 THR A C 1
ATOM 751 O O . THR A 1 94 ? -3.227 -8.202 10.178 1.00 84.31 94 THR A O 1
ATOM 754 N N . PHE A 1 95 ? -1.061 -8.069 10.717 1.00 88.56 95 PHE A N 1
ATOM 755 C CA . PHE A 1 95 ? -0.860 -6.726 10.160 1.00 88.56 95 PHE A CA 1
ATOM 756 C C . PHE A 1 95 ? -0.956 -6.764 8.638 1.00 88.56 95 PHE A C 1
ATOM 758 O O . PHE A 1 95 ? -1.682 -5.964 8.054 1.00 88.56 95 PHE A O 1
ATOM 765 N N . SER A 1 96 ? -0.247 -7.698 7.994 1.00 86.81 96 SER A N 1
ATOM 766 C CA . SER A 1 96 ? -0.279 -7.850 6.537 1.00 86.81 96 SER A CA 1
ATOM 767 C C . SER A 1 96 ? -1.687 -8.160 6.025 1.00 86.81 96 SER A C 1
ATOM 769 O O . SER A 1 96 ? -2.128 -7.541 5.060 1.00 86.81 96 SER A O 1
ATOM 771 N N . GLU A 1 97 ? -2.409 -9.069 6.681 1.00 88.62 97 GLU A N 1
ATOM 772 C CA . GLU A 1 97 ? -3.801 -9.422 6.379 1.00 88.62 97 GLU A CA 1
ATOM 773 C C . GLU A 1 97 ? -4.737 -8.242 6.632 1.00 88.62 97 GLU A C 1
ATOM 775 O O . GLU A 1 97 ? -5.541 -7.890 5.772 1.00 88.62 97 GLU A O 1
ATOM 780 N N . GLY A 1 98 ? -4.613 -7.577 7.782 1.00 91.69 98 GLY A N 1
ATOM 781 C CA . GLY A 1 98 ? -5.429 -6.413 8.107 1.00 91.69 98 GLY A CA 1
ATOM 782 C C . GLY A 1 98 ? -5.212 -5.268 7.117 1.00 91.69 98 GLY A C 1
ATOM 783 O O . GLY A 1 98 ? -6.171 -4.611 6.703 1.00 91.69 98 GLY A O 1
ATOM 784 N N . LEU A 1 99 ? -3.970 -5.058 6.681 1.00 92.69 99 LEU A N 1
ATOM 785 C CA . LEU A 1 99 ? -3.629 -4.080 5.659 1.00 92.69 99 LEU A CA 1
ATOM 786 C C . LEU A 1 99 ? -4.181 -4.487 4.294 1.00 92.69 99 LEU A C 1
ATOM 788 O O . LEU A 1 99 ? -4.833 -3.675 3.642 1.00 92.69 99 LEU A O 1
ATOM 792 N N . TYR A 1 100 ? -3.987 -5.742 3.890 1.00 92.25 100 TYR A N 1
ATOM 793 C CA . TYR A 1 100 ? -4.551 -6.291 2.661 1.00 92.25 100 TYR A CA 1
ATOM 794 C C . TYR A 1 100 ? -6.069 -6.090 2.602 1.00 92.25 100 TYR A C 1
ATOM 796 O O . TYR A 1 100 ? -6.563 -5.505 1.642 1.00 92.25 100 TYR A O 1
ATOM 804 N N . GLU A 1 101 ? -6.800 -6.489 3.643 1.00 92.50 101 GLU A N 1
ATOM 805 C CA . GLU A 1 101 ? -8.260 -6.377 3.715 1.00 92.50 101 GLU A CA 1
ATOM 806 C C . GLU A 1 101 ? -8.730 -4.917 3.726 1.00 92.50 101 GLU A C 1
ATOM 808 O O . GLU A 1 101 ? -9.692 -4.558 3.040 1.00 92.50 101 GLU A O 1
ATOM 813 N N . THR A 1 102 ? -8.026 -4.043 4.455 1.00 94.56 102 THR A N 1
ATOM 814 C CA . THR A 1 102 ? -8.329 -2.602 4.473 1.00 94.56 102 THR A CA 1
ATOM 815 C C . THR A 1 102 ? -8.178 -1.995 3.077 1.00 94.56 102 THR A C 1
ATOM 817 O O . THR A 1 102 ? -9.021 -1.213 2.644 1.00 94.56 102 THR A O 1
ATOM 820 N N . LEU A 1 103 ? -7.141 -2.388 2.337 1.00 94.94 103 LEU A N 1
ATOM 821 C CA . LEU A 1 103 ? -6.887 -1.898 0.984 1.00 94.94 103 LEU A CA 1
ATOM 822 C C . LEU A 1 103 ? -7.842 -2.510 -0.048 1.00 94.94 103 LEU A C 1
ATOM 824 O O . LEU A 1 103 ? -8.468 -1.784 -0.817 1.00 94.94 103 LEU A O 1
ATOM 828 N N . LYS A 1 104 ? -8.020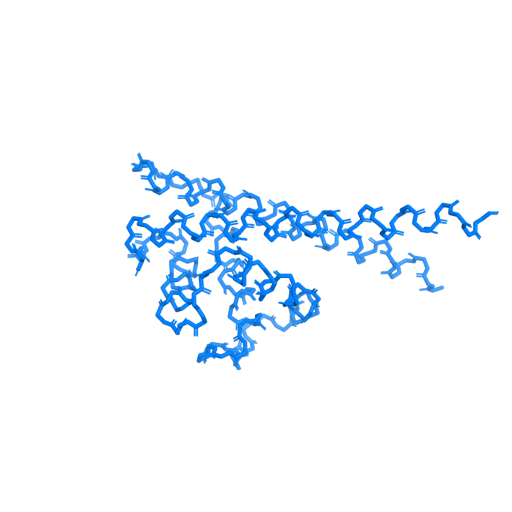 -3.833 -0.043 1.00 93.19 104 LYS A N 1
ATOM 829 C CA . LYS A 1 104 ? -8.915 -4.539 -0.972 1.00 93.19 104 LYS A CA 1
ATOM 830 C C . LYS A 1 104 ? -10.369 -4.121 -0.832 1.00 93.19 104 LYS A C 1
ATOM 832 O O . LYS A 1 104 ? -11.080 -4.067 -1.829 1.00 93.19 104 LYS A O 1
ATOM 837 N N . SER A 1 105 ? -10.801 -3.781 0.379 1.00 93.38 105 SER A N 1
ATOM 838 C CA . SER A 1 105 ? -12.138 -3.236 0.628 1.00 93.38 105 SER A CA 1
ATOM 839 C C . SER A 1 105 ? -12.271 -1.749 0.296 1.00 93.38 105 SER A C 1
ATOM 841 O O . SER A 1 105 ? -13.263 -1.142 0.685 1.00 93.38 105 SER A O 1
ATOM 843 N N . ARG A 1 106 ? -11.290 -1.139 -0.387 1.00 93.69 106 AR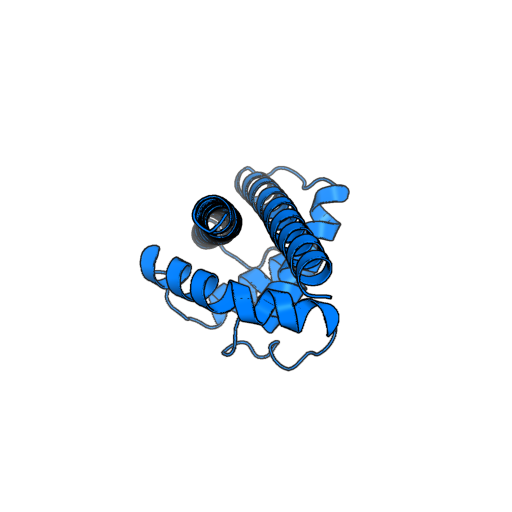G A N 1
ATOM 844 C CA . ARG A 1 106 ? -11.302 0.287 -0.757 1.00 93.69 106 ARG A CA 1
ATOM 845 C C . ARG A 1 106 ? -11.375 1.229 0.453 1.00 93.69 106 ARG A C 1
ATOM 847 O O . ARG A 1 106 ? -11.857 2.351 0.346 1.00 93.69 106 ARG A O 1
ATOM 854 N N . GLY A 1 107 ? -10.917 0.764 1.616 1.00 90.69 107 GLY A N 1
ATOM 855 C CA . GLY A 1 107 ? -11.019 1.479 2.886 1.00 90.69 107 GLY A CA 1
ATOM 856 C C . GLY A 1 107 ? -12.399 1.425 3.551 1.00 90.69 107 GLY A C 1
ATOM 857 O O . GLY A 1 107 ? -12.569 2.021 4.611 1.00 90.69 107 GLY A O 1
ATOM 858 N N . GLU A 1 108 ? -13.373 0.692 2.996 1.00 90.38 108 GLU A N 1
ATOM 859 C CA . GLU A 1 108 ? -14.704 0.526 3.603 1.00 90.38 108 GLU A CA 1
ATOM 860 C C . GLU A 1 108 ? -14.672 -0.375 4.845 1.00 90.38 108 GLU A C 1
ATOM 862 O O . GLU A 1 108 ? -15.448 -0.188 5.784 1.00 90.38 108 GLU A O 1
ATOM 867 N N . LYS A 1 109 ? -13.775 -1.371 4.865 1.00 91.00 109 LYS A N 1
ATOM 868 C CA . LYS A 1 109 ? -13.604 -2.303 5.986 1.00 91.00 109 LYS A CA 1
ATOM 869 C C . LYS A 1 109 ? -12.212 -2.150 6.576 1.00 91.00 109 LYS A C 1
ATOM 871 O O . LYS A 1 109 ? -11.290 -2.882 6.233 1.00 91.00 109 LYS A O 1
ATOM 876 N N . VAL A 1 110 ? -12.081 -1.224 7.515 1.00 91.81 110 VAL A N 1
ATOM 877 C CA . VAL A 1 110 ? -10.835 -1.024 8.258 1.00 91.81 110 VAL A CA 1
ATOM 878 C C . VAL A 1 110 ? -10.633 -2.176 9.247 1.00 91.81 110 VAL A C 1
ATOM 880 O O . VAL A 1 110 ? -11.441 -2.381 10.152 1.00 91.81 110 VAL A O 1
ATOM 883 N N . LYS A 1 111 ? -9.566 -2.957 9.044 1.00 91.75 111 LYS A N 1
ATOM 884 C CA . LYS A 1 111 ? -9.219 -4.146 9.852 1.00 91.75 111 LYS A CA 1
ATOM 885 C C . LYS A 1 111 ? -8.016 -3.943 10.772 1.00 91.75 111 LYS A C 1
ATOM 887 O O . LYS A 1 111 ? -7.624 -4.874 11.463 1.00 91.75 111 LYS A O 1
ATOM 892 N N . LEU A 1 112 ? -7.462 -2.737 10.777 1.00 91.56 112 LEU A N 1
ATOM 893 C CA . LEU A 1 112 ? -6.304 -2.342 11.566 1.00 91.56 112 LEU A CA 1
ATOM 894 C C . LEU A 1 112 ? -6.730 -1.402 12.698 1.00 91.56 112 LEU A C 1
ATOM 896 O O . LEU A 1 112 ? -7.603 -0.551 12.506 1.00 91.56 112 LEU A O 1
ATOM 900 N N . GLY A 1 113 ? -6.099 -1.532 13.864 1.00 92.44 113 GLY A N 1
ATOM 901 C CA . GLY A 1 113 ? -6.189 -0.530 14.926 1.00 92.44 113 GLY A CA 1
ATOM 902 C C . GLY A 1 113 ? -5.476 0.774 14.546 1.00 92.44 113 GLY A C 1
ATOM 903 O O . GLY A 1 113 ? -4.720 0.829 13.579 1.00 92.44 113 GLY A O 1
ATOM 904 N N . THR A 1 114 ? -5.668 1.844 15.321 1.00 92.69 114 THR A N 1
ATOM 905 C CA . THR A 1 114 ? -5.085 3.167 15.014 1.00 92.69 114 THR A CA 1
ATOM 906 C C . THR A 1 114 ? -3.559 3.140 14.886 1.00 92.69 114 THR A C 1
ATOM 908 O O . THR A 1 114 ? -3.011 3.720 13.952 1.00 92.69 114 THR A O 1
ATOM 911 N N . GLU A 1 115 ? -2.858 2.452 15.791 1.00 92.62 115 GLU A N 1
ATOM 912 C CA . GLU A 1 115 ? -1.394 2.329 15.729 1.00 92.62 115 GLU A CA 1
ATOM 913 C C . GLU A 1 115 ? -0.940 1.567 14.479 1.00 92.62 115 GLU A C 1
ATOM 915 O O . GLU A 1 115 ? 0.012 1.968 13.808 1.00 92.62 115 GLU A O 1
ATOM 920 N N . GLU A 1 116 ? -1.660 0.507 14.121 1.00 93.12 116 GLU A N 1
ATOM 921 C CA . GLU A 1 116 ? -1.386 -0.288 12.928 1.00 93.12 116 GLU A CA 1
ATOM 922 C C . GLU A 1 116 ? -1.699 0.494 11.644 1.00 93.12 116 GLU A C 1
ATOM 924 O O . GLU A 1 116 ? -0.971 0.373 10.665 1.00 93.12 116 GLU A O 1
ATOM 929 N N . LEU A 1 117 ? -2.716 1.360 11.639 1.00 94.38 117 LEU A N 1
ATOM 930 C CA . LEU A 1 117 ? -2.982 2.270 10.520 1.00 94.38 117 LEU A CA 1
ATOM 931 C C . LEU A 1 117 ? -1.851 3.280 10.326 1.00 94.38 117 LEU A C 1
ATOM 933 O O . LEU A 1 117 ? -1.447 3.534 9.191 1.00 94.38 117 LEU A O 1
ATOM 937 N N . ILE A 1 118 ? -1.303 3.826 11.414 1.00 95.25 118 ILE A N 1
ATOM 938 C CA . ILE A 1 118 ? -0.138 4.720 11.353 1.00 95.25 118 ILE A CA 1
ATOM 939 C C . ILE A 1 118 ? 1.064 3.973 10.764 1.00 95.25 118 ILE A C 1
ATOM 941 O O . ILE A 1 118 ? 1.741 4.491 9.874 1.00 95.25 118 ILE A O 1
ATOM 945 N N . GLN A 1 119 ? 1.305 2.738 11.206 1.00 94.50 119 GLN A N 1
ATOM 946 C CA . GLN A 1 119 ? 2.358 1.887 10.652 1.00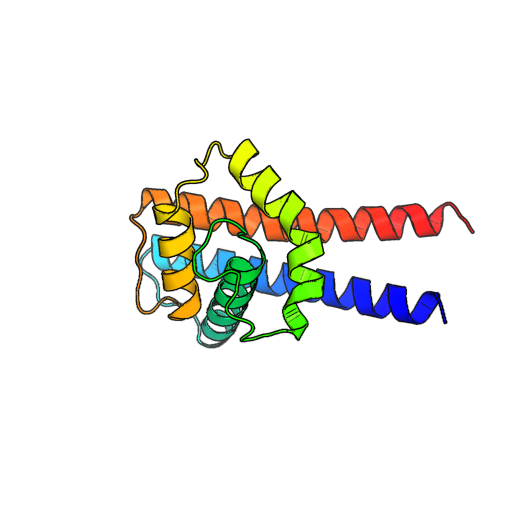 94.50 119 GLN A CA 1
ATOM 947 C C . GLN A 1 119 ? 2.115 1.564 9.172 1.00 94.50 119 GLN A C 1
ATOM 949 O O . GLN A 1 119 ? 3.034 1.675 8.364 1.00 94.50 119 GLN A O 1
ATOM 954 N N . ALA A 1 120 ? 0.884 1.233 8.785 1.00 94.56 120 ALA A N 1
ATOM 955 C CA . ALA A 1 120 ? 0.501 0.993 7.399 1.00 94.56 120 ALA A CA 1
ATOM 956 C C . ALA A 1 120 ? 0.750 2.219 6.517 1.00 94.56 120 ALA A C 1
ATOM 958 O O . ALA A 1 120 ? 1.364 2.098 5.455 1.00 94.56 120 ALA A O 1
ATOM 959 N N . HIS A 1 121 ? 0.350 3.407 6.978 1.00 96.62 121 HIS A N 1
ATOM 960 C CA . HIS A 1 121 ? 0.643 4.668 6.305 1.00 96.62 121 HIS A CA 1
ATOM 961 C C . HIS A 1 121 ? 2.155 4.844 6.096 1.00 96.62 121 HIS A C 1
ATOM 963 O O . HIS A 1 121 ? 2.598 5.080 4.971 1.00 96.62 121 HIS A O 1
ATOM 969 N N . GLN A 1 122 ? 2.962 4.642 7.144 1.00 95.75 122 GLN A N 1
ATOM 970 C CA . GLN A 1 122 ? 4.424 4.739 7.066 1.00 95.75 122 GLN A CA 1
ATOM 971 C C . GLN A 1 122 ? 5.036 3.716 6.100 1.00 95.75 122 GLN A C 1
ATOM 973 O O . GLN A 1 122 ? 5.952 4.056 5.345 1.00 95.75 122 GLN A O 1
ATOM 978 N N . VAL A 1 123 ? 4.538 2.475 6.095 1.00 94.56 123 VAL A N 1
ATOM 979 C CA . VAL A 1 123 ? 4.989 1.414 5.184 1.00 94.56 123 VAL A CA 1
ATOM 980 C C . VAL A 1 123 ? 4.709 1.798 3.739 1.00 94.56 123 VAL A C 1
ATOM 982 O O . VAL A 1 123 ? 5.623 1.779 2.911 1.00 94.56 123 VAL A O 1
ATOM 985 N N . VAL A 1 124 ? 3.467 2.174 3.434 1.00 95.94 124 VAL A N 1
ATOM 986 C CA . VAL A 1 124 ? 3.037 2.516 2.073 1.00 95.94 124 VAL A CA 1
ATOM 987 C C . VAL A 1 124 ? 3.762 3.769 1.575 1.00 95.94 124 VAL A C 1
ATOM 989 O O . VAL A 1 124 ? 4.275 3.775 0.454 1.00 95.94 124 VAL A O 1
ATOM 992 N N . GLN A 1 125 ? 3.907 4.794 2.418 1.00 96.44 125 GLN A N 1
ATOM 993 C CA . GLN A 1 125 ? 4.645 6.017 2.091 1.00 96.44 125 GLN A CA 1
ATOM 994 C C . GLN A 1 125 ? 6.138 5.749 1.840 1.00 96.44 125 GLN A C 1
ATOM 996 O O . GLN A 1 125 ? 6.723 6.249 0.871 1.00 96.44 125 GLN A O 1
ATOM 1001 N N . SER A 1 126 ? 6.766 4.929 2.685 1.00 94.69 126 SER A N 1
ATOM 1002 C CA . SER A 1 126 ? 8.170 4.542 2.508 1.00 94.69 126 SER A CA 1
ATOM 1003 C C . SER A 1 126 ? 8.354 3.731 1.229 1.00 94.69 126 SER A C 1
ATOM 1005 O O . SER A 1 126 ? 9.302 3.963 0.483 1.00 94.69 126 SER A O 1
ATOM 1007 N N . LEU A 1 127 ? 7.420 2.828 0.916 1.00 92.88 127 LEU A N 1
ATOM 1008 C CA . LEU A 1 127 ? 7.455 2.047 -0.316 1.00 92.88 127 LEU A CA 1
ATOM 1009 C C . LEU A 1 127 ? 7.303 2.934 -1.560 1.00 92.88 127 LEU A C 1
ATOM 1011 O O . LEU A 1 127 ? 8.041 2.745 -2.531 1.00 92.88 127 LEU A O 1
ATOM 1015 N N . ALA A 1 128 ? 6.409 3.928 -1.528 1.00 93.50 128 ALA A N 1
ATOM 1016 C CA . ALA A 1 128 ? 6.266 4.918 -2.596 1.00 93.50 128 ALA A CA 1
ATOM 1017 C C . ALA A 1 128 ? 7.585 5.676 -2.833 1.00 93.50 128 ALA A C 1
ATOM 1019 O O . ALA A 1 128 ? 8.055 5.785 -3.973 1.00 93.50 128 ALA A O 1
ATOM 1020 N N . THR A 1 129 ? 8.224 6.121 -1.749 1.00 91.38 129 THR A N 1
ATOM 1021 C CA . THR A 1 129 ? 9.485 6.879 -1.775 1.00 91.38 129 THR A CA 1
ATOM 1022 C C . THR A 1 129 ? 10.665 6.035 -2.262 1.00 91.38 129 THR A C 1
ATOM 1024 O O . THR A 1 129 ? 11.443 6.467 -3.119 1.00 91.38 129 THR A O 1
ATOM 1027 N N . ASP A 1 130 ? 10.795 4.803 -1.770 1.00 87.81 130 ASP A N 1
ATOM 1028 C CA . ASP A 1 130 ? 11.863 3.883 -2.168 1.00 87.81 130 ASP A CA 1
ATOM 1029 C C . ASP A 1 130 ? 11.717 3.466 -3.643 1.00 87.81 130 ASP A C 1
ATOM 1031 O O . ASP A 1 130 ? 12.716 3.246 -4.338 1.00 87.81 130 ASP A O 1
ATOM 1035 N N . THR A 1 131 ? 10.482 3.406 -4.154 1.00 86.25 131 THR A N 1
ATOM 1036 C CA . THR A 1 131 ? 10.192 3.152 -5.574 1.00 86.25 131 THR A CA 1
ATOM 1037 C C . THR A 1 131 ? 10.681 4.297 -6.467 1.00 86.25 131 THR A C 1
ATOM 1039 O O . THR A 1 131 ? 11.389 4.045 -7.446 1.00 86.25 131 THR A O 1
ATOM 1042 N N . LEU A 1 132 ? 10.411 5.557 -6.099 1.00 83.06 132 LEU A N 1
ATOM 1043 C CA . LEU A 1 132 ? 10.952 6.735 -6.804 1.00 83.06 132 LEU A CA 1
ATOM 1044 C C . LEU A 1 132 ? 12.470 6.831 -6.701 1.00 83.06 132 LEU A C 1
ATOM 1046 O O . LEU A 1 132 ? 13.153 7.200 -7.655 1.00 83.06 132 LEU A O 1
ATOM 1050 N N . THR A 1 133 ? 13.024 6.475 -5.547 1.00 81.50 133 THR A N 1
ATOM 1051 C CA . THR A 1 133 ? 14.471 6.509 -5.337 1.00 81.50 133 THR A CA 1
ATOM 1052 C C . THR A 1 133 ? 15.181 5.517 -6.259 1.00 81.50 133 THR A C 1
ATOM 1054 O O . THR A 1 133 ? 16.181 5.873 -6.888 1.00 81.50 133 THR A O 1
ATOM 1057 N N . LYS A 1 134 ? 14.636 4.302 -6.423 1.00 71.88 134 LYS A N 1
ATOM 1058 C CA . LYS A 1 134 ? 15.132 3.325 -7.408 1.00 71.88 134 LYS A CA 1
ATOM 1059 C C . LYS A 1 134 ? 15.092 3.868 -8.837 1.00 71.88 134 LYS A C 1
ATOM 1061 O O . LYS A 1 134 ? 16.067 3.679 -9.564 1.00 71.88 134 LYS A O 1
ATOM 1066 N N . LEU A 1 135 ? 14.021 4.568 -9.218 1.00 73.50 135 LEU A N 1
ATOM 1067 C CA . LEU A 1 135 ? 13.925 5.227 -10.525 1.00 73.50 135 LEU A CA 1
ATOM 1068 C C . LEU A 1 135 ? 15.030 6.260 -10.730 1.00 73.50 135 LEU A C 1
ATOM 1070 O O . LEU A 1 135 ? 15.735 6.225 -11.736 1.00 73.50 135 LEU A O 1
ATOM 1074 N N . ARG A 1 136 ? 15.245 7.131 -9.740 1.00 68.44 136 ARG A N 1
ATOM 1075 C CA . ARG A 1 136 ? 16.276 8.172 -9.803 1.00 68.44 136 ARG A CA 1
ATOM 1076 C C . ARG A 1 136 ? 17.681 7.590 -9.971 1.00 68.44 136 ARG A C 1
ATOM 1078 O O . ARG A 1 136 ? 18.465 8.117 -10.754 1.00 68.44 136 ARG A O 1
ATOM 1085 N N . TYR A 1 137 ? 18.012 6.505 -9.267 1.00 65.00 137 TYR A N 1
ATOM 1086 C CA . TYR A 1 137 ? 19.321 5.856 -9.408 1.00 65.00 137 TYR A CA 1
ATOM 1087 C C . TYR A 1 137 ? 19.488 5.112 -10.738 1.00 65.00 137 TYR A C 1
ATOM 1089 O O . TYR A 1 137 ? 20.596 5.096 -11.276 1.00 65.00 137 TYR A O 1
ATOM 1097 N N . ALA A 1 138 ? 18.421 4.521 -11.281 1.00 62.94 138 ALA A N 1
ATOM 1098 C CA . ALA A 1 138 ? 18.450 3.925 -12.616 1.00 62.94 138 ALA A CA 1
ATOM 1099 C C . ALA A 1 138 ? 18.708 4.994 -13.693 1.00 62.94 138 ALA A C 1
ATOM 1101 O O . ALA A 1 138 ? 19.588 4.814 -14.536 1.00 62.94 138 ALA A O 1
ATOM 1102 N N . HIS A 1 139 ? 18.035 6.143 -13.586 1.00 55.84 139 HIS A N 1
ATOM 1103 C CA . HIS A 1 139 ? 18.201 7.271 -14.501 1.00 55.84 139 HIS A CA 1
ATOM 1104 C C . HIS A 1 139 ? 19.584 7.933 -14.373 1.00 55.84 139 HIS A C 1
ATOM 1106 O O . HIS A 1 139 ? 20.246 8.205 -15.372 1.00 55.84 139 HIS A O 1
ATOM 1112 N N . GLY A 1 140 ? 20.075 8.115 -13.141 1.00 55.19 140 GLY A N 1
ATOM 1113 C CA . GLY A 1 140 ? 21.408 8.661 -12.881 1.00 55.19 140 GLY A CA 1
ATOM 1114 C C . GLY A 1 140 ? 22.527 7.790 -13.456 1.00 55.19 140 GLY A C 1
ATOM 1115 O O . GLY A 1 140 ? 23.462 8.319 -14.040 1.00 55.19 140 GLY A O 1
ATOM 1116 N N . ARG A 1 141 ? 22.426 6.454 -13.377 1.00 51.41 141 ARG A N 1
ATOM 1117 C CA . ARG A 1 141 ? 23.423 5.547 -13.982 1.00 51.41 141 ARG A CA 1
ATOM 1118 C C . ARG A 1 141 ? 23.406 5.560 -15.511 1.00 51.41 141 ARG A C 1
ATOM 1120 O O . ARG A 1 141 ? 24.458 5.364 -16.108 1.00 51.41 141 ARG A O 1
ATOM 1127 N N . ALA A 1 142 ? 22.255 5.801 -16.140 1.00 49.22 142 ALA A N 1
ATOM 1128 C CA . ALA A 1 142 ? 22.167 5.909 -17.595 1.00 49.22 142 ALA A CA 1
ATOM 1129 C C . ALA A 1 142 ? 22.900 7.151 -18.142 1.00 49.22 142 ALA A C 1
ATOM 1131 O O . ALA A 1 142 ? 23.403 7.109 -19.260 1.00 49.22 142 ALA A O 1
ATOM 1132 N N . GLN A 1 143 ? 23.021 8.221 -17.347 1.00 44.25 143 GLN A N 1
ATOM 1133 C CA . GLN A 1 143 ? 23.729 9.449 -17.735 1.00 44.25 143 GLN A CA 1
ATOM 1134 C C . GLN A 1 143 ? 25.263 9.349 -17.655 1.00 44.25 143 GLN A C 1
ATOM 1136 O O . GLN A 1 143 ? 25.941 10.168 -18.260 1.00 44.25 143 GLN A O 1
ATOM 1141 N N . PHE A 1 144 ? 25.822 8.355 -16.952 1.00 37.91 144 PHE A N 1
ATOM 1142 C CA . PHE A 1 144 ? 27.280 8.153 -16.837 1.00 37.91 144 PHE A CA 1
ATOM 1143 C C . PHE A 1 144 ? 27.847 7.111 -17.821 1.00 37.91 144 PHE A C 1
ATOM 1145 O O . PHE A 1 144 ? 29.022 6.765 -17.727 1.00 37.91 144 PHE A O 1
ATOM 1152 N N . ILE A 1 145 ? 27.023 6.570 -18.726 1.00 40.50 145 ILE A N 1
ATOM 1153 C CA . ILE A 1 145 ? 27.422 5.536 -19.706 1.00 40.50 145 ILE A CA 1
ATOM 1154 C C . ILE A 1 145 ? 27.302 6.053 -21.162 1.00 40.50 145 ILE A C 1
ATOM 1156 O O . ILE A 1 145 ? 27.487 5.295 -22.112 1.00 40.50 145 ILE A O 1
ATOM 1160 N N . LEU A 1 146 ? 27.036 7.347 -21.357 1.00 38.69 146 LEU A N 1
ATOM 1161 C CA . LEU A 1 146 ? 27.104 8.026 -22.659 1.00 38.69 146 LEU A CA 1
ATOM 1162 C C . LEU A 1 146 ? 28.326 8.944 -22.711 1.00 38.69 146 LEU A C 1
ATOM 1164 O O . LEU A 1 146 ? 28.873 9.094 -23.825 1.00 38.69 146 LEU A O 1
#